Protein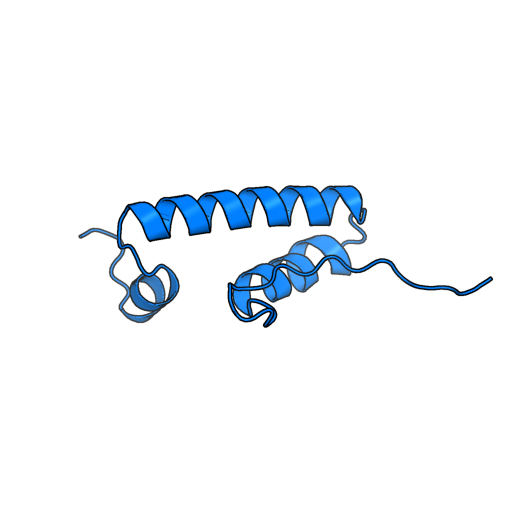 AF-A0A6F8TA62-F1 (afdb_monomer)

Mean predicted aligned error: 4.58 Å

pLDDT: mean 91.38, std 11.18, range [49.41, 98.25]

Secondary structure (DSSP, 8-state):
----------B-TTSPBPHHHHHHHHHHTGGGT--HHHHHHHHHHHHHHHHHHHHTT--HHHHHHHT----

Nearest PDB structures (foldseek):
  8qp9-assembly1_S  TM=3.717E-01  e=9.839E-01  Homo sapiens
  8qp8-assembly1_S  TM=3.764E-01  e=1.488E+00  Homo sapiens
  8h6j-assembly1_4S  TM=3.728E-01  e=1.831E+00  Homo sapiens
  8r08-assembly1_S  TM=3.400E-01  e=9.839E-01  Homo sapiens

Sequence (71 aa):
MSSGERFAVLLDSDGIPMTYPNLYTIIHLRNRGQSINTISANLEDIKLLFQLLDKLGIDLEQRIKSKDFWN

Foldseek 3Di:
DPPPDDDDFDADPVRHGDPPLRVCCVVPPVVVVHDRVVSNVSSVVVVVVVVVCVVVVHDPVVCVVVVPDPD

Solvent-accessible surface area (backbone atoms only — not comparable to full-atom values): 4452 Å² total; per-residue (Å²): 141,76,93,72,76,79,79,81,75,54,57,48,97,86,68,46,73,40,66,65,69,44,50,49,43,43,68,70,30,50,75,67,69,50,52,62,66,58,53,44,52,52,48,52,54,51,48,53,50,51,57,50,31,55,76,69,72,47,60,65,68,58,32,60,74,70,66,56,83,84,121

Radius of gyration: 14.31 Å; Cα contacts (8 Å, |Δi|>4): 45; chains: 1; bounding box: 27×20×54 Å

Organism: Acinetobacter baumannii (NCBI:txid470)

Structure (mmCIF, N/CA/C/O backbone):
data_AF-A0A6F8TA62-F1
#
_entry.id   AF-A0A6F8TA62-F1
#
loop_
_atom_site.group_PDB
_atom_site.id
_atom_site.type_symbol
_atom_site.label_atom_id
_atom_site.label_alt_id
_atom_site.label_comp_id
_atom_site.label_asym_id
_atom_site.label_entity_id
_atom_site.label_seq_id
_atom_site.pdbx_PDB_ins_code
_atom_site.Cartn_x
_atom_site.Cartn_y
_atom_site.Cartn_z
_atom_site.occupancy
_atom_site.B_iso_or_equiv
_atom_site.auth_seq_id
_atom_site.auth_comp_id
_atom_site.auth_asym_id
_atom_site.auth_atom_id
_atom_site.pdbx_PDB_model_num
ATOM 1 N N . MET A 1 1 ? 2.274 -2.276 -31.672 1.00 52.09 1 MET A N 1
ATOM 2 C CA . MET A 1 1 ? 2.873 -1.269 -30.773 1.00 52.09 1 MET A CA 1
ATOM 3 C C . MET A 1 1 ? 1.743 -0.479 -30.128 1.00 52.09 1 MET A C 1
ATOM 5 O O . MET A 1 1 ? 1.187 0.391 -30.775 1.00 52.09 1 MET A O 1
ATOM 9 N N . SER A 1 2 ? 1.364 -0.805 -28.894 1.00 49.41 2 SER A N 1
ATOM 10 C CA . SER A 1 2 ? 0.643 0.123 -28.016 1.00 49.41 2 SER A CA 1
ATOM 11 C C . SER A 1 2 ? 1.596 0.397 -26.866 1.00 49.41 2 SER A C 1
ATOM 13 O O . SER A 1 2 ? 1.995 -0.541 -26.177 1.00 49.41 2 SER A O 1
ATOM 15 N N . SER A 1 3 ? 2.025 1.639 -26.689 1.00 58.72 3 SER A N 1
ATOM 16 C CA . SER A 1 3 ? 2.903 2.075 -25.598 1.00 58.72 3 SER A CA 1
ATOM 17 C C . SER A 1 3 ? 2.177 2.046 -24.242 1.00 58.72 3 SER A C 1
ATOM 19 O O . SER A 1 3 ? 2.183 3.034 -23.515 1.00 58.72 3 SER A O 1
ATOM 21 N N . GLY A 1 4 ? 1.476 0.949 -23.935 1.00 63.19 4 GLY A N 1
ATOM 22 C CA . GLY A 1 4 ? 0.694 0.767 -22.722 1.00 63.19 4 GLY A CA 1
ATOM 23 C C . GLY A 1 4 ? 1.640 0.669 -21.542 1.00 63.19 4 GLY A C 1
ATOM 24 O O . GLY A 1 4 ? 2.127 -0.415 -21.222 1.00 63.19 4 GLY A O 1
ATOM 25 N N . GLU A 1 5 ? 1.953 1.818 -20.952 1.00 65.44 5 GLU A N 1
ATOM 26 C CA . GLU A 1 5 ? 2.687 1.896 -19.702 1.00 65.44 5 GLU A CA 1
ATOM 27 C C . GLU A 1 5 ? 1.975 0.994 -18.692 1.00 65.44 5 GLU A C 1
ATOM 29 O O . GLU A 1 5 ? 0.789 1.160 -18.404 1.00 65.44 5 GLU A O 1
ATOM 34 N N . ARG A 1 6 ? 2.683 -0.031 -18.214 1.00 74.62 6 ARG A N 1
ATOM 35 C CA . ARG A 1 6 ? 2.133 -0.937 -17.212 1.00 74.62 6 ARG A CA 1
ATOM 36 C C . ARG A 1 6 ? 2.084 -0.178 -15.895 1.00 74.62 6 ARG A C 1
ATOM 38 O O . ARG A 1 6 ? 3.106 0.337 -15.452 1.00 74.62 6 ARG A O 1
ATOM 45 N N . PHE A 1 7 ? 0.910 -0.136 -15.283 1.00 81.25 7 PHE A N 1
ATOM 46 C CA . PHE A 1 7 ? 0.688 0.512 -14.001 1.00 81.25 7 PHE A CA 1
ATOM 47 C C . PHE A 1 7 ? 0.156 -0.523 -13.013 1.00 81.25 7 PHE A C 1
ATOM 49 O O . PHE A 1 7 ? -0.716 -1.318 -13.360 1.00 81.25 7 PHE A O 1
ATOM 56 N N . ALA A 1 8 ? 0.719 -0.544 -11.808 1.00 91.38 8 ALA A N 1
ATOM 57 C CA . ALA A 1 8 ? 0.269 -1.418 -10.737 1.00 91.38 8 ALA A CA 1
ATOM 58 C C . ALA A 1 8 ? -0.576 -0.587 -9.773 1.00 91.38 8 ALA A C 1
ATOM 60 O O . ALA A 1 8 ? -0.171 0.511 -9.392 1.00 91.38 8 ALA A O 1
ATOM 61 N N . VAL A 1 9 ? -1.748 -1.108 -9.418 1.00 95.62 9 VAL A N 1
ATOM 62 C CA . VAL A 1 9 ? -2.711 -0.439 -8.543 1.00 95.62 9 VAL A CA 1
ATOM 63 C C . VAL A 1 9 ? -3.127 -1.409 -7.460 1.00 95.62 9 VAL A C 1
ATOM 65 O O . VAL A 1 9 ? -3.573 -2.513 -7.767 1.00 95.62 9 VAL A O 1
ATOM 68 N N . LEU A 1 10 ? -3.003 -0.991 -6.206 1.00 96.88 10 LEU A N 1
ATOM 69 C CA . LEU A 1 10 ? -3.591 -1.719 -5.093 1.00 96.88 10 LEU A CA 1
ATOM 70 C C . LEU A 1 10 ? -5.045 -1.277 -4.912 1.00 96.88 10 LEU A C 1
ATOM 72 O O . LEU A 1 10 ? -5.313 -0.083 -4.753 1.00 96.88 10 LEU A O 1
ATOM 76 N N . LEU A 1 11 ? -5.960 -2.240 -4.972 1.00 96.81 11 LEU A N 1
ATOM 77 C CA . LEU A 1 11 ? -7.398 -2.043 -4.813 1.00 96.81 11 LEU A CA 1
ATOM 78 C C . LEU A 1 11 ? -7.846 -2.524 -3.430 1.00 96.81 11 LEU A C 1
ATOM 80 O O . LEU A 1 11 ? -7.246 -3.447 -2.875 1.00 96.81 11 LEU A O 1
ATOM 84 N N . ASP A 1 12 ? -8.896 -1.911 -2.899 1.00 94.25 12 ASP A N 1
ATOM 85 C CA . ASP A 1 12 ? -9.617 -2.408 -1.731 1.00 94.25 12 ASP A CA 1
ATOM 86 C C . ASP A 1 12 ? -10.591 -3.547 -2.096 1.00 94.25 12 ASP A C 1
ATOM 88 O O . ASP A 1 12 ? -10.616 -4.046 -3.228 1.00 94.25 12 ASP A O 1
ATOM 92 N N . SER A 1 13 ? -11.386 -3.988 -1.117 1.00 92.62 13 SER A N 1
ATOM 93 C CA . SER A 1 13 ? -12.374 -5.059 -1.288 1.00 92.62 13 SER A CA 1
ATOM 94 C C . SER A 1 13 ? -13.497 -4.719 -2.267 1.00 92.62 13 SER A C 1
ATOM 96 O O . SER A 1 13 ? -14.087 -5.636 -2.835 1.00 92.62 13 SER A O 1
ATOM 98 N N . ASP A 1 14 ? -13.771 -3.433 -2.485 1.00 95.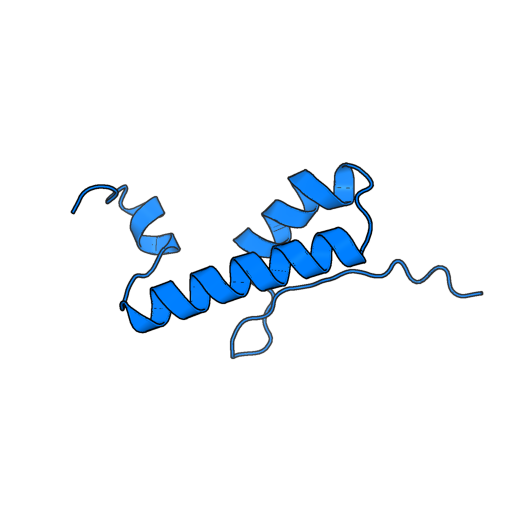81 14 ASP A N 1
ATOM 99 C CA . ASP A 1 14 ? -14.804 -2.949 -3.403 1.00 95.81 14 ASP A CA 1
ATOM 100 C C . ASP A 1 14 ? -14.244 -2.720 -4.820 1.00 95.81 14 ASP A C 1
ATOM 102 O O . ASP A 1 14 ? -14.965 -2.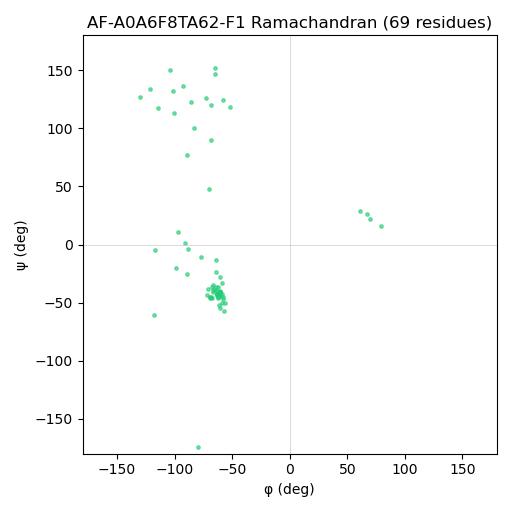320 -5.737 1.00 95.81 14 ASP A O 1
ATOM 106 N N . GLY A 1 15 ? -12.952 -3.000 -5.026 1.00 94.88 15 GLY A N 1
ATOM 107 C CA . GLY A 1 15 ? -12.264 -2.790 -6.295 1.00 94.88 15 GLY A CA 1
ATOM 108 C C . GLY A 1 15 ? -11.855 -1.335 -6.530 1.00 94.88 15 GLY A C 1
ATOM 109 O O . GLY A 1 15 ? -11.526 -0.973 -7.663 1.00 94.88 15 GLY A O 1
ATOM 110 N N . ILE A 1 16 ? -11.858 -0.496 -5.492 1.00 96.62 16 ILE A N 1
ATOM 111 C CA . ILE A 1 16 ? -11.492 0.917 -5.574 1.00 96.62 16 ILE A CA 1
ATOM 112 C C . ILE A 1 16 ? -9.997 1.084 -5.263 1.00 96.62 16 ILE A C 1
ATOM 114 O O . ILE A 1 16 ? -9.475 0.469 -4.332 1.00 96.62 16 ILE A O 1
ATOM 118 N N . PRO A 1 17 ? -9.252 1.907 -6.025 1.00 96.44 17 PRO A N 1
ATOM 119 C CA . PRO A 1 17 ? -7.850 2.181 -5.731 1.00 96.44 17 PRO A CA 1
ATOM 120 C C . PRO A 1 17 ? -7.640 2.771 -4.335 1.00 96.44 17 PRO A C 1
ATOM 122 O O . PRO A 1 17 ? -8.150 3.844 -4.017 1.00 96.44 17 PRO A O 1
ATOM 125 N N . MET A 1 18 ? -6.794 2.125 -3.532 1.00 96.25 18 MET A N 1
ATOM 126 C CA . MET A 1 18 ? -6.415 2.643 -2.218 1.00 96.25 18 MET A CA 1
ATOM 127 C C . MET A 1 18 ? -5.569 3.915 -2.365 1.00 96.25 18 MET A C 1
ATOM 129 O O . MET A 1 18 ? -4.479 3.883 -2.940 1.00 96.25 18 MET A O 1
ATOM 133 N N . THR A 1 19 ? -6.031 5.040 -1.818 1.00 95.44 19 THR A N 1
ATOM 134 C CA . THR A 1 19 ? -5.407 6.358 -2.031 1.00 95.44 19 THR A CA 1
ATOM 135 C C . THR A 1 19 ? -3.929 6.404 -1.628 1.00 95.44 19 THR A C 1
ATOM 137 O O . THR A 1 19 ? -3.071 6.722 -2.452 1.00 95.44 19 THR A O 1
ATOM 140 N N . TYR A 1 20 ? -3.604 6.085 -0.371 1.00 96.12 20 TYR A N 1
ATOM 141 C CA . TYR A 1 20 ? -2.252 6.291 0.163 1.00 96.12 20 TYR A CA 1
ATOM 142 C C . TYR A 1 20 ? -1.193 5.318 -0.383 1.00 96.12 20 TYR A C 1
ATOM 144 O O . TYR A 1 20 ? -0.123 5.797 -0.768 1.00 96.12 20 TYR A O 1
ATOM 152 N N . PRO A 1 21 ? -1.451 3.999 -0.504 1.00 96.50 21 PRO A N 1
ATOM 153 C CA . PRO A 1 21 ? -0.502 3.070 -1.125 1.00 96.50 21 PRO A CA 1
ATOM 154 C C . PRO A 1 21 ? -0.151 3.456 -2.564 1.00 96.50 21 PRO A C 1
ATOM 156 O O . PRO A 1 21 ? 1.021 3.495 -2.946 1.00 96.50 21 PRO A O 1
ATOM 159 N N . ASN A 1 22 ? -1.163 3.802 -3.362 1.00 97.12 22 ASN A N 1
ATOM 160 C CA . ASN A 1 22 ? -0.953 4.169 -4.758 1.00 97.12 22 ASN A CA 1
ATOM 161 C C . ASN A 1 22 ? -0.250 5.532 -4.882 1.00 97.12 22 ASN A C 1
ATOM 163 O O . ASN A 1 22 ? 0.661 5.680 -5.694 1.00 97.12 22 ASN A O 1
ATOM 167 N N . LEU A 1 23 ? -0.578 6.513 -4.034 1.00 97.06 23 LEU A N 1
ATOM 168 C CA . LEU A 1 23 ? 0.132 7.796 -4.008 1.00 97.06 23 LEU A CA 1
ATOM 169 C C . LEU A 1 23 ? 1.612 7.635 -3.619 1.00 97.06 23 LEU A C 1
ATOM 171 O O . LEU A 1 23 ? 2.482 8.227 -4.262 1.00 97.06 23 LEU A O 1
ATOM 175 N N . TYR A 1 24 ? 1.906 6.806 -2.610 1.00 96.56 24 TYR A N 1
ATOM 176 C CA . TYR A 1 24 ? 3.274 6.490 -2.195 1.00 96.56 24 TYR A CA 1
ATOM 177 C C . TYR A 1 24 ? 4.093 5.930 -3.364 1.00 96.56 24 TYR A C 1
ATOM 179 O O . TYR A 1 24 ? 5.178 6.436 -3.659 1.00 96.56 24 TYR A O 1
ATOM 187 N N . THR A 1 25 ? 3.562 4.928 -4.070 1.00 96.44 25 THR A N 1
ATOM 188 C CA . THR A 1 25 ? 4.281 4.308 -5.189 1.00 96.44 25 THR A CA 1
ATOM 189 C C . THR A 1 25 ? 4.465 5.260 -6.367 1.00 96.44 25 THR A C 1
ATOM 191 O O . THR A 1 25 ? 5.530 5.241 -6.984 1.00 96.44 25 THR A O 1
ATOM 194 N N . ILE A 1 26 ? 3.511 6.155 -6.646 1.00 95.69 26 ILE A N 1
ATOM 195 C CA . ILE A 1 26 ? 3.679 7.199 -7.667 1.00 95.69 26 ILE A CA 1
ATOM 196 C C . ILE A 1 26 ? 4.858 8.116 -7.315 1.00 95.69 26 ILE A C 1
ATOM 198 O O . ILE A 1 26 ? 5.775 8.277 -8.121 1.00 95.69 26 ILE A O 1
ATOM 202 N N . ILE A 1 27 ? 4.855 8.693 -6.111 1.00 97.44 27 ILE A N 1
ATOM 203 C CA . ILE A 1 27 ? 5.838 9.703 -5.692 1.00 97.44 27 ILE A CA 1
ATOM 204 C C . ILE A 1 27 ? 7.232 9.092 -5.513 1.00 97.44 27 ILE A C 1
ATOM 206 O O . ILE A 1 27 ? 8.229 9.669 -5.956 1.00 97.44 27 ILE A O 1
ATOM 210 N N . HIS A 1 28 ? 7.319 7.935 -4.856 1.00 97.19 28 HIS A N 1
ATOM 211 C CA . HIS A 1 28 ? 8.593 7.381 -4.402 1.00 97.19 28 HIS A CA 1
ATOM 212 C C . HIS A 1 28 ? 9.175 6.306 -5.318 1.00 97.19 28 HIS A C 1
ATOM 214 O O . HIS A 1 28 ? 10.385 6.094 -5.264 1.00 97.19 28 HIS A O 1
ATOM 220 N N . LEU A 1 29 ? 8.373 5.661 -6.172 1.00 95.69 29 LEU A N 1
ATOM 221 C CA . LEU A 1 29 ? 8.843 4.571 -7.032 1.00 95.69 29 LEU A CA 1
ATOM 222 C C . LEU A 1 29 ? 8.697 4.915 -8.520 1.00 95.69 29 LEU A C 1
ATOM 224 O O . LEU A 1 29 ? 9.703 5.013 -9.224 1.00 95.69 29 LEU A O 1
ATOM 228 N N . ARG A 1 30 ? 7.473 5.163 -9.004 1.00 93.50 30 ARG A N 1
ATOM 229 C CA . ARG A 1 30 ? 7.201 5.423 -10.428 1.00 93.50 30 ARG A CA 1
ATOM 230 C C . ARG A 1 30 ? 7.915 6.670 -10.929 1.00 93.50 30 ARG A C 1
ATOM 232 O O . ARG A 1 30 ? 8.663 6.583 -11.896 1.00 93.50 30 ARG A O 1
ATOM 239 N N . ASN A 1 31 ? 7.753 7.807 -10.250 1.00 94.50 31 ASN A N 1
ATOM 240 C CA . ASN A 1 31 ? 8.404 9.061 -10.650 1.00 94.50 31 ASN A CA 1
ATOM 241 C C . ASN A 1 31 ? 9.939 8.991 -10.562 1.00 94.50 31 ASN A C 1
ATOM 243 O O . ASN A 1 31 ? 10.628 9.842 -11.116 1.00 94.50 31 ASN A O 1
ATOM 247 N N . A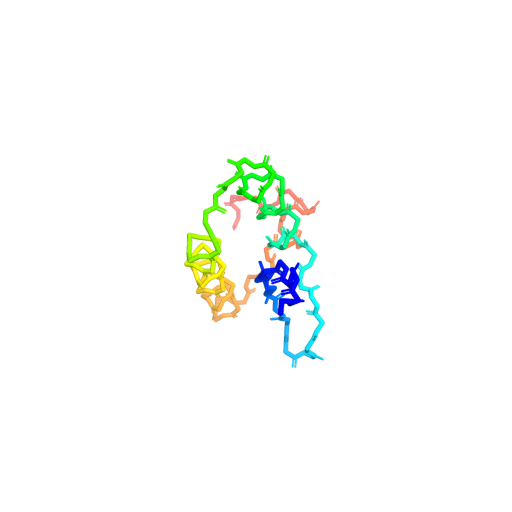RG A 1 32 ? 10.482 7.966 -9.893 1.00 95.12 32 ARG A N 1
ATOM 248 C CA . ARG A 1 32 ? 11.920 7.673 -9.824 1.00 95.12 32 ARG A CA 1
ATOM 249 C C . ARG A 1 32 ? 12.373 6.612 -10.832 1.00 95.12 32 ARG A C 1
ATOM 251 O O . ARG A 1 32 ? 13.487 6.109 -10.718 1.00 95.12 32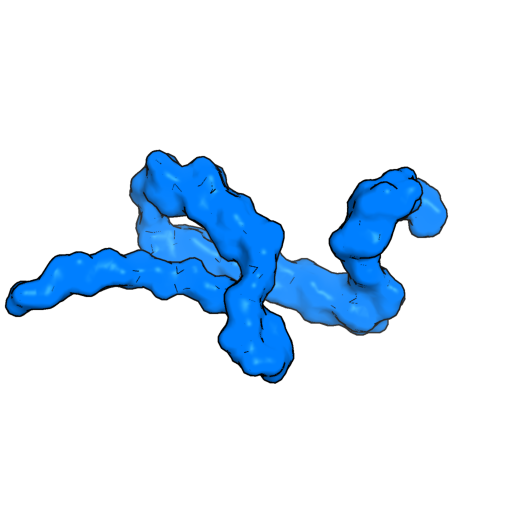 ARG A O 1
ATOM 258 N N . GLY A 1 33 ? 11.518 6.241 -11.784 1.00 92.75 33 GLY A N 1
ATOM 259 C CA . GLY A 1 33 ? 11.834 5.280 -12.840 1.00 92.75 33 GLY A CA 1
ATOM 260 C C . GLY A 1 33 ? 11.997 3.837 -12.357 1.00 92.75 33 GLY A C 1
ATOM 261 O O . GLY A 1 33 ? 12.656 3.049 -13.032 1.00 92.75 33 GLY A O 1
ATOM 262 N N . GLN A 1 34 ? 11.440 3.474 -11.194 1.00 95.38 34 GLN A N 1
ATOM 263 C CA . GLN A 1 34 ? 11.481 2.086 -10.729 1.00 95.38 34 GLN A CA 1
ATOM 264 C C . GLN A 1 34 ? 10.678 1.168 -11.656 1.00 95.38 34 GLN A C 1
ATOM 266 O O . GLN A 1 34 ? 9.656 1.560 -12.220 1.00 95.38 34 GLN A O 1
ATOM 271 N N . SER A 1 35 ? 11.142 -0.076 -11.798 1.00 93.44 35 SER A N 1
ATOM 272 C CA . SER A 1 35 ? 10.484 -1.053 -12.665 1.00 93.44 35 SER A CA 1
ATOM 273 C C . SER A 1 35 ? 9.080 -1.403 -12.158 1.00 93.44 35 SER A C 1
ATOM 275 O O . SER A 1 35 ? 8.824 -1.408 -10.953 1.00 93.44 35 SER A O 1
ATOM 277 N N . ILE A 1 36 ? 8.180 -1.786 -13.068 1.00 93.56 36 ILE A N 1
ATOM 278 C CA . ILE A 1 36 ? 6.830 -2.232 -12.695 1.00 93.56 36 ILE A CA 1
ATOM 279 C C . ILE A 1 36 ? 6.844 -3.440 -11.749 1.00 93.56 36 ILE A C 1
ATOM 281 O O . ILE A 1 36 ? 6.003 -3.531 -10.858 1.00 93.56 36 ILE A O 1
ATOM 285 N N . ASN A 1 37 ? 7.826 -4.335 -11.891 1.00 94.81 37 ASN A N 1
ATOM 286 C CA . ASN A 1 37 ? 7.985 -5.487 -11.004 1.00 94.81 37 ASN A CA 1
ATOM 287 C C . ASN A 1 37 ? 8.359 -5.032 -9.588 1.00 94.81 37 ASN A C 1
ATOM 289 O O . ASN A 1 37 ? 7.802 -5.533 -8.618 1.00 94.81 37 ASN A O 1
ATOM 293 N N . THR A 1 38 ? 9.244 -4.037 -9.472 1.00 95.69 38 THR A N 1
ATOM 294 C CA . THR A 1 38 ? 9.613 -3.424 -8.188 1.00 95.69 38 THR A CA 1
ATOM 295 C C . THR A 1 38 ? 8.409 -2.754 -7.531 1.00 95.69 38 THR A C 1
ATOM 297 O O . THR A 1 38 ? 8.170 -2.960 -6.344 1.00 95.69 38 THR A O 1
ATOM 300 N N . ILE A 1 39 ? 7.626 -1.985 -8.295 1.00 96.62 39 ILE A N 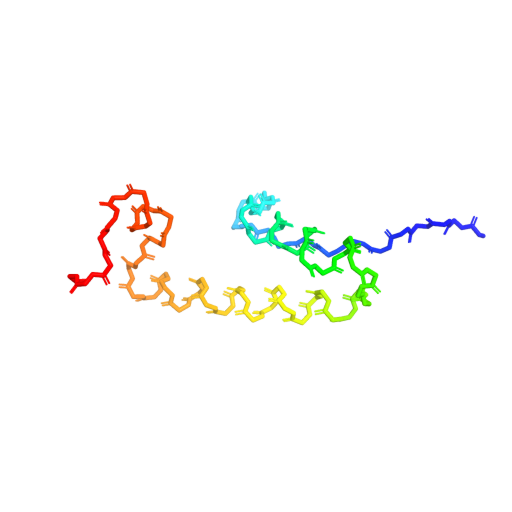1
ATOM 301 C CA . ILE A 1 39 ? 6.411 -1.328 -7.792 1.00 96.62 39 ILE A CA 1
ATOM 302 C C . ILE A 1 39 ? 5.392 -2.373 -7.320 1.00 96.62 39 ILE A C 1
ATOM 304 O O . ILE A 1 39 ? 4.850 -2.241 -6.228 1.00 96.62 39 ILE A O 1
ATOM 308 N N . SER A 1 40 ? 5.176 -3.430 -8.107 1.00 96.56 40 SER A N 1
ATOM 309 C CA . SER A 1 40 ? 4.231 -4.504 -7.774 1.00 96.56 40 SER A CA 1
ATOM 310 C C . SER A 1 40 ? 4.641 -5.252 -6.504 1.00 96.56 40 SER A C 1
ATOM 312 O O . SER A 1 40 ? 3.795 -5.494 -5.652 1.00 96.56 40 SER A O 1
ATOM 314 N N . ALA A 1 41 ? 5.934 -5.552 -6.335 1.00 97.25 41 ALA A N 1
ATOM 315 C CA . ALA A 1 41 ? 6.447 -6.177 -5.115 1.00 97.25 41 ALA A CA 1
ATOM 316 C C . ALA A 1 41 ? 6.192 -5.301 -3.875 1.00 97.25 41 ALA A C 1
ATOM 318 O O . ALA A 1 41 ? 5.678 -5.789 -2.877 1.00 97.25 41 ALA A O 1
ATOM 319 N N . ASN A 1 42 ? 6.444 -3.989 -3.971 1.00 97.94 42 ASN A N 1
ATOM 320 C CA . ASN A 1 42 ? 6.168 -3.058 -2.872 1.00 97.94 42 ASN A CA 1
ATOM 321 C C . ASN A 1 42 ? 4.666 -2.961 -2.551 1.00 97.94 42 ASN A C 1
ATOM 323 O O . ASN A 1 42 ? 4.297 -2.831 -1.388 1.00 97.94 42 ASN A O 1
ATOM 327 N N . LEU A 1 43 ? 3.786 -3.013 -3.559 1.00 98.19 43 LEU A N 1
ATOM 328 C CA . LEU A 1 43 ? 2.339 -3.027 -3.324 1.00 98.19 43 LEU A CA 1
ATOM 329 C C . LEU A 1 43 ? 1.872 -4.319 -2.645 1.00 98.19 43 LEU A C 1
ATOM 331 O O . LEU A 1 43 ? 0.988 -4.244 -1.796 1.00 98.19 43 LEU A O 1
ATOM 335 N N . GLU A 1 44 ? 2.458 -5.476 -2.967 1.00 97.94 44 GLU A N 1
ATOM 336 C CA . GLU A 1 44 ? 2.166 -6.728 -2.252 1.00 97.94 44 GLU A CA 1
ATOM 337 C C . GLU A 1 44 ? 2.657 -6.680 -0.795 1.00 97.94 44 GLU A C 1
ATOM 339 O O . GLU A 1 44 ? 1.920 -7.090 0.101 1.00 97.94 44 GLU A O 1
ATOM 344 N N . ASP A 1 45 ? 3.828 -6.095 -0.525 1.00 98.25 45 ASP A N 1
ATOM 345 C CA . ASP A 1 45 ? 4.316 -5.894 0.848 1.00 98.25 45 ASP A CA 1
ATOM 346 C C . ASP A 1 45 ? 3.391 -4.954 1.646 1.00 98.25 45 ASP A C 1
ATOM 348 O O . ASP A 1 45 ? 3.029 -5.235 2.792 1.00 98.25 45 ASP A O 1
ATOM 352 N N . ILE A 1 46 ? 2.944 -3.851 1.031 1.00 97.56 46 ILE A N 1
ATOM 353 C CA . ILE A 1 46 ? 1.980 -2.923 1.642 1.00 97.56 46 ILE A CA 1
ATOM 354 C C . ILE A 1 46 ? 0.636 -3.620 1.886 1.00 97.56 46 ILE A C 1
ATOM 356 O O . ILE A 1 46 ? 0.042 -3.469 2.952 1.00 97.56 46 ILE A O 1
ATOM 360 N N . LYS A 1 47 ? 0.149 -4.411 0.930 1.00 97.31 47 LYS A N 1
ATOM 361 C CA . LYS A 1 47 ? -1.083 -5.192 1.075 1.00 97.31 47 LYS A CA 1
ATOM 362 C C . LYS A 1 47 ? -0.989 -6.182 2.233 1.00 97.31 47 LYS A C 1
ATOM 364 O O . LYS A 1 47 ? -1.932 -6.268 3.016 1.00 97.31 47 LYS A O 1
ATOM 369 N N . LEU A 1 48 ? 0.136 -6.882 2.380 1.00 98.12 48 LEU A N 1
ATOM 370 C CA . LEU A 1 48 ? 0.377 -7.776 3.513 1.00 98.12 48 LEU A CA 1
ATOM 371 C C . LEU A 1 48 ? 0.296 -7.023 4.849 1.00 98.12 48 LEU A C 1
ATOM 373 O O . LEU A 1 48 ? -0.326 -7.516 5.790 1.00 98.12 48 LEU A O 1
ATOM 377 N N . LEU A 1 49 ? 0.865 -5.815 4.927 1.00 97.19 49 LEU A N 1
ATOM 378 C CA . LEU A 1 49 ? 0.729 -4.951 6.101 1.00 97.19 49 LEU A CA 1
ATOM 379 C C . LEU A 1 49 ? -0.744 -4.626 6.391 1.00 97.19 49 LEU A C 1
ATOM 381 O O . LEU A 1 49 ? -1.186 -4.824 7.518 1.00 97.19 49 LEU A O 1
ATOM 385 N N . PHE A 1 50 ? -1.522 -4.176 5.401 1.00 96.12 50 PHE A N 1
ATOM 386 C CA . PHE A 1 50 ? -2.948 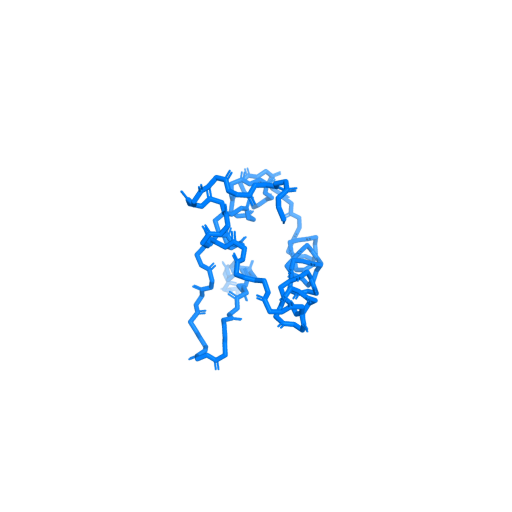-3.880 5.607 1.00 96.12 50 PHE A CA 1
ATOM 387 C C . PHE A 1 50 ? -3.743 -5.113 6.049 1.00 96.12 50 PHE A C 1
ATOM 389 O O . PHE A 1 50 ? -4.552 -5.012 6.964 1.00 96.12 50 PHE A O 1
ATOM 396 N N . GLN A 1 51 ? -3.470 -6.287 5.475 1.00 96.38 51 GLN 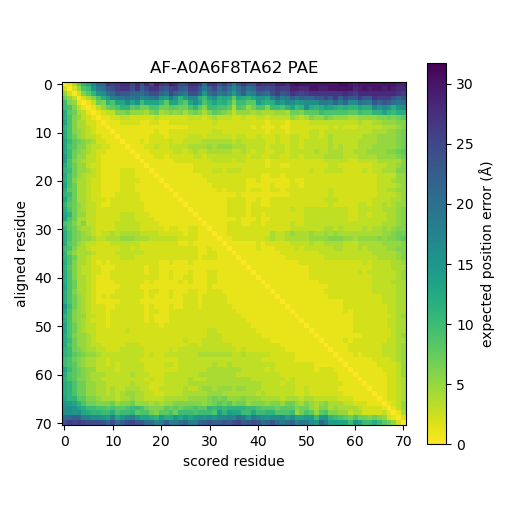A N 1
ATOM 397 C CA . GLN A 1 51 ? -4.095 -7.544 5.900 1.00 96.38 51 GLN A CA 1
ATOM 398 C C . GLN A 1 51 ? -3.750 -7.915 7.347 1.00 96.38 51 GLN A C 1
ATOM 400 O O . GLN A 1 51 ? -4.581 -8.472 8.062 1.00 96.38 51 GLN A O 1
ATOM 405 N N . LEU A 1 52 ? -2.522 -7.636 7.790 1.00 97.94 52 LEU A N 1
ATOM 406 C CA . LEU A 1 52 ? -2.129 -7.836 9.181 1.00 97.94 52 LEU A CA 1
ATOM 407 C C . LEU A 1 52 ? -2.867 -6.867 10.110 1.00 97.94 52 LEU A C 1
ATOM 409 O O . LEU A 1 52 ? -3.374 -7.290 11.144 1.00 97.94 52 LEU A O 1
ATOM 413 N N . LEU A 1 53 ? -2.931 -5.585 9.749 1.00 95.62 53 LEU A N 1
ATOM 414 C CA . LEU A 1 53 ? -3.591 -4.561 10.557 1.00 95.62 53 LEU A CA 1
ATOM 415 C C . LEU A 1 53 ? -5.096 -4.808 10.675 1.00 95.62 53 LEU A C 1
ATOM 417 O O . LEU A 1 53 ? -5.633 -4.697 11.774 1.00 95.62 53 LEU A O 1
ATOM 421 N N . ASP A 1 54 ? -5.742 -5.245 9.595 1.00 95.38 54 ASP A N 1
ATOM 422 C CA . ASP A 1 54 ? -7.144 -5.666 9.599 1.00 95.38 54 ASP A CA 1
ATOM 423 C C . ASP A 1 54 ? -7.387 -6.814 10.593 1.00 95.38 54 ASP A C 1
ATOM 425 O O . ASP A 1 54 ? -8.247 -6.721 11.468 1.00 95.38 54 ASP A O 1
ATOM 429 N N . LYS A 1 55 ? -6.531 -7.848 10.577 1.00 97.31 55 LYS A N 1
ATOM 430 C CA . LYS A 1 55 ? -6.586 -8.947 11.562 1.00 97.31 55 LYS A CA 1
ATOM 431 C C . LYS A 1 55 ? -6.382 -8.492 13.008 1.00 97.31 55 LYS A C 1
ATOM 433 O O . LYS A 1 55 ? -6.851 -9.167 13.922 1.00 97.31 55 LYS A O 1
ATOM 438 N N . LEU A 1 56 ? -5.659 -7.397 13.221 1.00 96.56 56 LEU A N 1
ATOM 439 C CA . LEU A 1 56 ? -5.429 -6.803 14.538 1.00 96.56 56 LEU A CA 1
ATOM 440 C C . LEU A 1 56 ? -6.514 -5.785 14.929 1.00 96.56 56 LEU A C 1
ATOM 442 O O . LEU A 1 56 ? -6.464 -5.260 16.039 1.00 96.56 56 LEU A O 1
ATOM 446 N N . GLY A 1 57 ? -7.479 -5.493 14.048 1.00 95.94 57 GLY A N 1
ATOM 447 C CA . GLY A 1 57 ? -8.495 -4.463 14.268 1.00 95.94 57 GLY A CA 1
ATOM 448 C C . GLY A 1 57 ? -7.927 -3.039 14.285 1.00 95.94 57 GLY A C 1
ATOM 449 O O . GLY A 1 57 ? -8.479 -2.166 14.951 1.00 95.94 57 GLY A O 1
ATOM 450 N N . ILE A 1 58 ? -6.803 -2.803 13.602 1.00 94.69 58 ILE A N 1
ATOM 451 C CA . ILE A 1 58 ? -6.112 -1.511 13.573 1.00 94.69 58 ILE A CA 1
ATOM 452 C C . ILE A 1 58 ? -6.447 -0.775 12.274 1.00 94.69 58 ILE A C 1
ATOM 454 O O . ILE A 1 58 ? -5.984 -1.147 11.197 1.00 94.69 58 ILE A O 1
ATOM 458 N N . ASP A 1 59 ? -7.166 0.341 12.388 1.00 93.31 59 ASP A N 1
ATOM 459 C CA . ASP A 1 59 ? -7.322 1.300 11.292 1.00 93.31 59 ASP A CA 1
ATOM 460 C C . ASP A 1 59 ? -6.108 2.243 11.250 1.00 93.31 59 ASP A C 1
ATOM 462 O O . ASP A 1 59 ? -5.992 3.189 12.036 1.00 93.31 59 ASP A O 1
ATOM 466 N N . LEU A 1 60 ? -5.176 1.968 10.333 1.00 92.62 60 LEU A N 1
ATOM 467 C CA . LEU A 1 60 ? -3.943 2.743 10.182 1.00 92.62 60 LEU A CA 1
ATOM 468 C C . LEU A 1 60 ? -4.204 4.215 9.853 1.00 92.62 60 LEU A C 1
ATOM 470 O O . LEU A 1 60 ? -3.504 5.097 10.354 1.00 92.62 60 LEU A O 1
ATOM 474 N N . GLU A 1 61 ? -5.181 4.487 8.990 1.00 92.00 61 GLU A N 1
ATOM 475 C CA . GLU A 1 61 ? -5.463 5.842 8.531 1.00 92.00 61 GLU A CA 1
ATOM 476 C C . GLU A 1 61 ? -6.034 6.679 9.674 1.00 92.00 61 GLU A C 1
ATOM 478 O O . GLU A 1 61 ? -5.565 7.795 9.919 1.00 92.00 61 GLU A O 1
ATOM 483 N N . GLN A 1 62 ? -6.993 6.122 10.417 1.00 94.25 62 GLN A N 1
ATOM 484 C CA . GLN A 1 62 ? -7.524 6.767 11.614 1.00 94.25 62 GLN A CA 1
ATOM 485 C C . GLN A 1 62 ? -6.444 6.957 12.669 1.00 94.25 62 GLN A C 1
ATOM 487 O O . GLN A 1 62 ? -6.354 8.044 13.231 1.00 94.25 62 GLN A O 1
ATOM 492 N N . ARG A 1 63 ? -5.574 5.964 12.883 1.00 93.31 63 ARG A N 1
ATOM 493 C CA . ARG A 1 63 ? -4.476 6.041 13.856 1.00 93.31 63 ARG A CA 1
ATOM 494 C C . ARG A 1 63 ? -3.490 7.173 13.547 1.00 93.31 63 ARG A C 1
ATOM 496 O O . ARG A 1 63 ? -3.065 7.900 14.444 1.00 93.31 63 ARG A O 1
ATOM 503 N N . ILE A 1 64 ? -3.167 7.385 12.269 1.00 93.50 64 ILE A N 1
ATOM 504 C CA . ILE A 1 64 ? -2.338 8.520 11.834 1.00 93.50 64 ILE A CA 1
ATOM 505 C C . ILE A 1 64 ? -3.087 9.847 12.018 1.00 93.50 64 ILE A C 1
ATOM 507 O O . ILE A 1 64 ? -2.513 10.807 12.538 1.00 93.50 64 ILE A O 1
ATOM 511 N N . LYS A 1 65 ? -4.365 9.915 11.622 1.00 93.19 65 LYS A N 1
ATOM 512 C CA . LYS A 1 65 ? -5.198 11.127 11.742 1.00 93.19 65 LYS A CA 1
ATOM 513 C C . LYS A 1 65 ? -5.406 11.553 13.196 1.00 93.19 65 LYS A C 1
ATOM 515 O O . LYS A 1 65 ? -5.339 12.746 13.492 1.00 93.19 65 LYS A O 1
ATOM 520 N N . SER A 1 66 ? -5.616 10.595 14.094 1.00 95.50 66 SER A N 1
ATOM 521 C CA . SER A 1 66 ? -5.770 10.819 15.534 1.00 95.50 66 SER A CA 1
ATOM 522 C C . SER A 1 66 ? -4.442 11.081 16.248 1.00 95.50 66 SER A C 1
ATOM 524 O O . SER A 1 66 ? -4.454 11.534 17.391 1.00 95.50 66 SER A O 1
ATOM 526 N N . LYS A 1 67 ? -3.303 10.861 15.569 1.00 92.25 67 LYS A N 1
ATOM 527 C CA . LYS A 1 67 ? -1.938 10.927 16.123 1.00 92.25 67 LYS A CA 1
ATOM 528 C C . LYS A 1 67 ? -1.700 9.924 17.256 1.00 92.25 67 LYS A C 1
ATOM 530 O O . LYS A 1 67 ? -0.875 10.164 18.139 1.00 92.25 67 LYS A O 1
ATOM 535 N N . ASP A 1 68 ? -2.414 8.806 17.227 1.00 88.75 68 ASP A N 1
ATOM 536 C CA . ASP A 1 68 ? -2.353 7.784 18.261 1.00 88.75 68 ASP A CA 1
ATOM 537 C C . ASP A 1 68 ? -1.270 6.737 17.960 1.00 88.75 68 ASP A C 1
ATOM 539 O O . ASP A 1 68 ? -1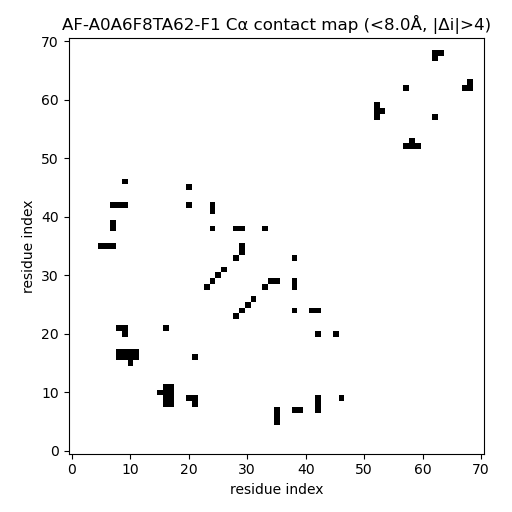.529 5.645 17.465 1.00 88.75 68 ASP A O 1
ATOM 543 N N . PHE A 1 69 ? -0.003 7.075 18.195 1.00 83.25 69 PHE A N 1
ATOM 544 C CA . PHE A 1 69 ? 1.108 6.193 17.811 1.00 83.25 69 PHE A CA 1
ATOM 545 C C . PHE A 1 69 ? 1.501 5.184 18.892 1.00 83.25 69 PHE A C 1
ATOM 547 O O . PHE A 1 69 ? 2.027 4.124 18.562 1.00 83.25 69 PHE A O 1
ATOM 554 N N . TRP A 1 70 ? 1.228 5.487 20.160 1.00 76.38 70 TRP A N 1
ATOM 555 C CA . TRP A 1 70 ? 1.862 4.821 21.303 1.00 76.38 70 TRP A CA 1
ATOM 556 C C . TRP A 1 70 ? 0.901 4.052 22.211 1.00 76.38 70 TRP A C 1
ATOM 558 O O . TRP A 1 70 ? 1.382 3.405 23.140 1.00 76.38 70 TRP A O 1
ATOM 568 N N . ASN A 1 71 ? -0.410 4.127 21.961 1.00 58.22 71 ASN A N 1
ATOM 569 C CA . ASN A 1 71 ? -1.415 3.396 22.734 1.00 58.22 71 ASN A CA 1
ATOM 570 C C . ASN A 1 71 ? -1.792 2.051 22.101 1.00 58.22 71 ASN A C 1
ATOM 572 O O . ASN A 1 71 ? -1.656 1.889 20.860 1.00 58.22 71 ASN A O 1
#